Protein AF-A0A7W8MQ04-F1 (afdb_monomer_lite)

Organism: NCBI:txid3069691

Sequence (132 aa):
MIHGFVVMPDHFHLLITPQESLELAVQCIKGGFSFRAKKEFDWSGDVWVAGFSDHRIRDYEDFEVHQRYIAKNPVEARLAERAGDHAYCSANGQFELDAFPQGLKPPLAVMADGAAKAAPFQDKSGDQGNET

Foldseek 3Di:
DWAWKADDPQGIDTDDDDPDDPVVVVCCVLVVVVVCCCVPVVDDDRNDDPDDDDDDQQDDVSVVVVRVVRLCVCCVVVVDVGSLVRPRTVNVVPDDHDDDDPDSPDPPPPPPDDDDDDDDDDDDDDDDDDDD

Radius of gyration: 23.34 Å; chains: 1; bounding box: 78×48×41 Å

Structure (mmCIF, N/CA/C/O backbone):
data_AF-A0A7W8MQ04-F1
#
_entry.id   AF-A0A7W8MQ04-F1
#
loop_
_atom_site.group_PDB
_atom_site.id
_atom_site.type_symbol
_atom_site.label_atom_id
_atom_site.label_alt_id
_atom_site.label_comp_id
_atom_site.label_asym_id
_atom_site.label_entity_id
_atom_site.label_seq_id
_atom_site.pdbx_PDB_ins_code
_atom_site.Cartn_x
_atom_site.Cartn_y
_atom_site.Cartn_z
_atom_site.occupancy
_atom_site.B_iso_or_equiv
_atom_site.auth_seq_id
_atom_site.auth_comp_id
_atom_site.auth_asym_id
_atom_site.auth_atom_id
_atom_site.pdbx_PDB_model_num
ATOM 1 N N . MET A 1 1 ? -1.978 10.722 -5.105 1.00 93.50 1 MET A N 1
ATOM 2 C CA . MET A 1 1 ? -1.974 9.904 -6.334 1.00 93.50 1 MET A CA 1
ATOM 3 C C . MET A 1 1 ? -1.537 8.490 -5.978 1.00 93.50 1 MET A C 1
ATOM 5 O O . MET A 1 1 ? -0.662 8.353 -5.125 1.00 93.50 1 MET A O 1
ATOM 9 N N . ILE A 1 2 ? -2.158 7.465 -6.565 1.00 96.19 2 ILE A N 1
ATOM 10 C CA . ILE A 1 2 ? -1.879 6.039 -6.339 1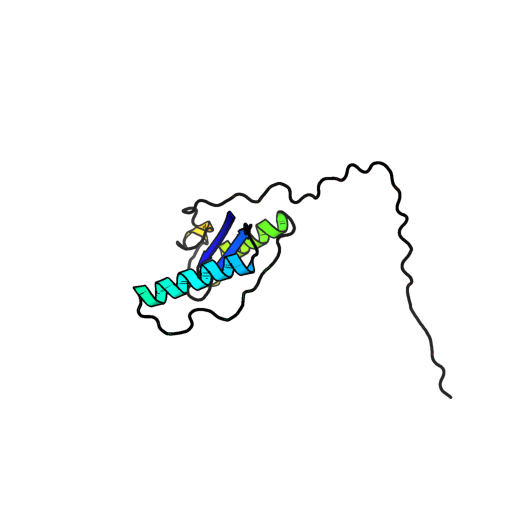.00 96.19 2 ILE A CA 1
ATOM 11 C C . ILE A 1 2 ? -1.381 5.415 -7.641 1.00 96.19 2 ILE A C 1
ATOM 13 O O . ILE A 1 2 ? -2.097 5.392 -8.631 1.00 96.19 2 ILE A O 1
ATOM 17 N N . HIS A 1 3 ? -0.172 4.865 -7.618 1.00 96.94 3 HIS A N 1
ATOM 18 C CA . HIS A 1 3 ? 0.515 4.321 -8.793 1.00 96.94 3 HIS A CA 1
ATOM 19 C C . HIS A 1 3 ? 0.557 2.787 -8.823 1.00 96.94 3 HIS A C 1
ATOM 21 O O . HIS A 1 3 ? 0.859 2.181 -9.850 1.00 96.94 3 HIS A O 1
ATOM 27 N N . GLY A 1 4 ? 0.297 2.146 -7.686 1.00 97.81 4 GLY A N 1
ATOM 28 C CA . GLY A 1 4 ? 0.277 0.696 -7.546 1.00 97.81 4 GLY A CA 1
ATOM 29 C C . GLY A 1 4 ? 0.041 0.289 -6.100 1.00 97.81 4 GLY A C 1
ATOM 30 O O . GLY A 1 4 ? 0.340 1.048 -5.176 1.00 97.81 4 GLY A O 1
ATOM 31 N N . PHE A 1 5 ? -0.521 -0.897 -5.898 1.00 98.62 5 PHE A N 1
ATOM 32 C CA . PHE A 1 5 ? -0.776 -1.421 -4.564 1.00 98.62 5 PHE A CA 1
ATOM 33 C C . PHE A 1 5 ? -0.999 -2.931 -4.563 1.00 98.62 5 PHE A C 1
ATOM 35 O O . PHE A 1 5 ? -1.326 -3.545 -5.581 1.00 98.62 5 PHE A O 1
ATOM 42 N N . VAL A 1 6 ? -0.888 -3.513 -3.377 1.00 98.81 6 VAL A N 1
ATOM 43 C CA . VAL A 1 6 ? -1.395 -4.848 -3.077 1.00 98.81 6 VAL A CA 1
ATOM 44 C C . VAL A 1 6 ? -1.888 -4.881 -1.638 1.00 98.81 6 VAL A C 1
ATOM 46 O O . VAL A 1 6 ? -1.204 -4.393 -0.739 1.00 98.81 6 VAL A O 1
ATOM 49 N N . VAL A 1 7 ? -3.074 -5.447 -1.426 1.00 98.38 7 VAL A N 1
ATOM 50 C CA . VAL A 1 7 ? -3.580 -5.778 -0.092 1.00 98.38 7 VAL A CA 1
ATOM 51 C C . VAL A 1 7 ? -3.402 -7.276 0.127 1.00 98.38 7 VAL A C 1
ATOM 53 O O . VAL A 1 7 ? -3.928 -8.103 -0.625 1.00 98.38 7 VAL A O 1
ATOM 56 N N . MET A 1 8 ? -2.627 -7.604 1.151 1.00 98.19 8 MET A N 1
ATOM 57 C CA . MET A 1 8 ? -2.368 -8.955 1.632 1.00 98.19 8 MET A CA 1
ATOM 58 C C . MET A 1 8 ? -3.262 -9.226 2.857 1.00 98.19 8 MET A C 1
ATOM 60 O O . MET A 1 8 ? -3.831 -8.288 3.419 1.00 98.19 8 MET A O 1
ATOM 64 N N . PRO A 1 9 ? -3.422 -10.487 3.292 1.00 96.88 9 PRO A N 1
ATOM 65 C CA . PRO A 1 9 ? -4.259 -10.810 4.449 1.00 96.88 9 PRO A CA 1
ATOM 66 C C . PRO A 1 9 ? -3.847 -10.118 5.760 1.00 96.88 9 PRO A C 1
ATOM 68 O O . PRO A 1 9 ? -4.695 -9.889 6.617 1.00 96.88 9 PRO A O 1
ATOM 71 N N . ASP A 1 10 ? -2.565 -9.794 5.921 1.00 95.69 10 ASP A N 1
ATOM 72 C CA . ASP A 1 10 ? -1.960 -9.271 7.153 1.00 95.69 10 ASP A CA 1
ATOM 73 C C . ASP A 1 10 ? -1.268 -7.902 6.986 1.00 95.69 10 ASP A C 1
ATOM 75 O O . ASP A 1 10 ? -0.948 -7.249 7.980 1.00 95.69 10 ASP A O 1
ATOM 79 N N . HIS A 1 11 ? -1.045 -7.434 5.754 1.00 97.25 11 HIS A N 1
ATOM 80 C CA . HIS A 1 11 ? -0.415 -6.140 5.466 1.00 97.25 11 HIS A CA 1
ATOM 81 C C . HIS A 1 11 ? -0.801 -5.606 4.079 1.00 97.25 11 HIS A C 1
ATOM 83 O O . HIS A 1 11 ? -1.571 -6.211 3.339 1.00 97.25 11 HIS A O 1
ATOM 89 N N . PHE A 1 12 ? -0.264 -4.449 3.697 1.00 98.00 12 PHE A N 1
ATOM 90 C CA . PHE A 1 12 ? -0.398 -3.921 2.343 1.00 98.00 12 PHE A CA 1
ATOM 91 C C . PHE A 1 12 ? 0.895 -3.230 1.904 1.00 98.00 12 PHE A C 1
ATOM 93 O O . PHE A 1 12 ? 1.648 -2.726 2.737 1.00 98.00 12 PHE A O 1
ATOM 100 N N . HIS A 1 13 ? 1.112 -3.141 0.591 1.00 98.38 13 HIS A N 1
ATOM 101 C CA . HIS A 1 13 ? 2.116 -2.253 0.003 1.00 98.38 13 HIS A CA 1
ATOM 102 C C . HIS A 1 13 ? 1.436 -1.206 -0.875 1.00 98.38 13 HIS A C 1
ATOM 104 O O . HIS A 1 13 ? 0.494 -1.512 -1.608 1.00 98.38 13 HIS A O 1
ATOM 110 N N . LEU A 1 14 ? 1.935 0.027 -0.811 1.00 97.94 14 LEU A N 1
ATOM 111 C CA . LEU A 1 14 ? 1.436 1.170 -1.569 1.00 97.94 14 LEU A CA 1
ATOM 112 C C . LEU A 1 14 ? 2.590 1.857 -2.293 1.00 97.94 14 LEU A C 1
ATOM 114 O O . LEU A 1 14 ? 3.628 2.131 -1.698 1.00 97.94 14 LEU A O 1
ATOM 118 N N . LEU A 1 15 ? 2.364 2.193 -3.558 1.00 97.75 15 LEU A N 1
ATOM 119 C CA . LEU A 1 15 ? 3.208 3.077 -4.348 1.00 97.75 15 LEU A CA 1
ATOM 120 C C . LEU A 1 15 ? 2.405 4.342 -4.634 1.00 97.75 15 LEU A C 1
ATOM 122 O O . LEU A 1 15 ? 1.468 4.323 -5.432 1.00 97.75 15 LEU A O 1
ATOM 126 N N . ILE A 1 16 ? 2.721 5.428 -3.932 1.00 96.69 16 ILE A N 1
ATOM 127 C CA . ILE A 1 16 ? 1.902 6.645 -3.908 1.00 96.69 16 ILE A CA 1
ATOM 128 C C . ILE A 1 16 ? 2.762 7.900 -4.017 1.00 96.69 16 ILE A C 1
ATOM 130 O O . ILE A 1 16 ? 3.904 7.928 -3.567 1.00 96.69 16 ILE A O 1
ATOM 134 N N . THR A 1 17 ? 2.160 8.961 -4.547 1.00 95.81 17 THR A N 1
ATOM 135 C CA . THR A 1 17 ? 2.621 10.337 -4.339 1.00 95.81 17 THR A CA 1
ATOM 136 C C . THR A 1 17 ? 1.637 11.001 -3.372 1.00 95.81 17 THR A C 1
ATOM 138 O O . THR A 1 17 ? 0.494 11.277 -3.777 1.00 95.81 17 THR A O 1
ATOM 141 N N . PRO A 1 18 ? 2.005 11.194 -2.090 1.00 94.69 18 PRO A N 1
ATOM 142 C CA . PRO A 1 18 ? 1.139 11.869 -1.130 1.00 94.69 18 PRO A CA 1
ATOM 143 C C . PRO A 1 18 ? 1.011 13.357 -1.494 1.00 94.69 18 PRO A C 1
ATOM 145 O O . PRO A 1 18 ? 1.949 13.959 -2.010 1.00 94.69 18 PRO A O 1
ATOM 148 N N . GLN A 1 19 ? -0.176 13.934 -1.280 1.00 92.19 19 GLN A N 1
ATOM 149 C CA . GLN A 1 19 ? -0.404 15.378 -1.471 1.00 92.19 19 GLN A CA 1
ATOM 150 C C . GLN A 1 19 ? 0.145 16.195 -0.296 1.00 92.19 19 GLN A C 1
ATOM 152 O O . GLN A 1 19 ? 0.628 17.304 -0.488 1.00 92.19 19 GLN A O 1
ATOM 157 N N . GLU A 1 20 ? 0.084 15.610 0.898 1.00 94.25 20 GLU A N 1
ATOM 158 C CA . GLU A 1 20 ? 0.639 16.141 2.140 1.00 94.25 20 GLU A CA 1
ATOM 159 C C . GLU A 1 20 ? 1.858 15.293 2.548 1.00 94.25 20 GLU A C 1
ATOM 161 O O . GLU A 1 20 ? 2.511 14.671 1.705 1.00 94.25 20 GLU A O 1
ATOM 166 N N . SER A 1 21 ? 2.163 15.211 3.844 1.00 96.88 21 SER A N 1
ATOM 167 C CA . SER A 1 21 ? 3.196 14.303 4.341 1.00 96.88 21 SER A CA 1
ATOM 168 C C . SER A 1 21 ? 2.790 12.827 4.198 1.00 96.88 21 SER A C 1
ATOM 170 O O . SER A 1 21 ? 1.605 12.467 4.214 1.00 96.88 21 SER A O 1
ATOM 172 N N . LEU A 1 22 ? 3.792 11.951 4.077 1.00 96.88 22 LEU A N 1
ATOM 173 C CA . LEU A 1 22 ? 3.585 10.504 4.008 1.00 96.88 22 LEU A CA 1
ATOM 174 C C . LEU A 1 22 ? 2.928 9.975 5.291 1.00 96.88 22 LEU A C 1
ATOM 176 O O . LEU A 1 22 ? 2.018 9.151 5.232 1.00 96.88 22 LEU A O 1
ATOM 180 N N . GLU A 1 23 ? 3.341 10.496 6.444 1.00 97.50 23 GLU A N 1
ATOM 181 C CA . GLU A 1 23 ? 2.817 10.134 7.759 1.00 97.50 23 GLU A CA 1
ATOM 182 C C . GLU A 1 23 ? 1.324 10.439 7.861 1.00 97.50 23 GLU A C 1
ATOM 184 O O . GLU A 1 23 ? 0.559 9.588 8.314 1.00 97.50 23 GLU A O 1
ATOM 189 N N . LEU A 1 24 ? 0.893 11.618 7.394 1.00 97.50 24 LEU A N 1
ATOM 190 C CA . LEU A 1 24 ? -0.519 11.990 7.405 1.00 97.50 24 LEU A CA 1
ATOM 191 C C . LEU A 1 24 ? -1.340 11.084 6.479 1.00 97.50 24 LEU A C 1
ATOM 193 O O . LEU A 1 24 ? -2.410 10.616 6.868 1.00 97.50 24 LEU A O 1
ATOM 197 N N . ALA A 1 25 ? -0.831 10.782 5.281 1.00 97.25 25 ALA A N 1
ATOM 198 C CA . ALA A 1 25 ? -1.495 9.864 4.358 1.00 97.25 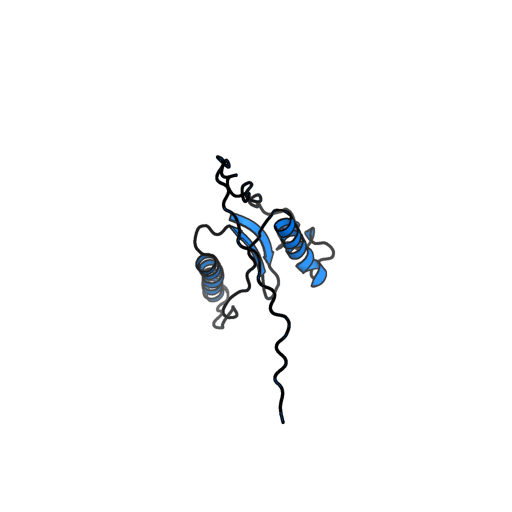25 ALA A CA 1
ATOM 199 C C . ALA A 1 25 ? -1.684 8.469 4.985 1.00 97.25 25 ALA A C 1
ATOM 201 O O . ALA A 1 25 ? -2.793 7.927 4.982 1.00 97.25 25 ALA A O 1
ATOM 202 N N . VAL A 1 26 ? -0.629 7.911 5.588 1.00 97.31 26 VAL A N 1
ATOM 203 C CA . VAL A 1 26 ? -0.679 6.602 6.256 1.00 97.31 26 VAL A CA 1
ATOM 204 C C . VAL A 1 26 ? -1.589 6.635 7.487 1.00 97.31 26 VAL A C 1
ATOM 206 O O . VAL A 1 26 ? -2.360 5.696 7.700 1.00 97.31 26 VAL A O 1
ATOM 209 N N . GLN A 1 27 ? -1.564 7.713 8.275 1.00 97.12 27 GLN A N 1
ATOM 210 C CA . GLN A 1 27 ? -2.454 7.894 9.423 1.00 97.12 27 GLN A CA 1
ATOM 211 C C . GLN A 1 27 ? -3.924 7.886 8.995 1.00 97.12 27 GLN A C 1
ATOM 213 O O . GLN A 1 27 ? -4.734 7.204 9.624 1.00 97.12 27 GLN A O 1
ATOM 218 N N . CYS A 1 28 ? -4.271 8.595 7.920 1.00 97.00 28 CYS A N 1
ATOM 219 C CA . CYS A 1 28 ? -5.629 8.615 7.382 1.00 97.00 28 CYS A CA 1
ATOM 220 C C . CYS A 1 28 ? -6.080 7.223 6.918 1.00 97.00 28 CYS A C 1
ATOM 222 O O . CYS A 1 28 ? -7.191 6.805 7.243 1.00 97.00 28 CYS A O 1
ATOM 224 N N . ILE A 1 29 ? -5.218 6.478 6.218 1.00 96.94 29 ILE A N 1
ATOM 225 C CA . ILE A 1 29 ? -5.524 5.116 5.751 1.00 96.94 29 ILE A CA 1
ATOM 226 C C . ILE A 1 29 ? -5.756 4.174 6.940 1.00 96.94 29 ILE A C 1
ATOM 228 O O . ILE A 1 29 ? -6.819 3.558 7.053 1.00 96.94 29 ILE A O 1
ATOM 232 N N . LYS A 1 30 ? -4.786 4.094 7.859 1.00 97.38 30 LYS A N 1
ATOM 233 C CA . LYS A 1 30 ? -4.841 3.195 9.019 1.00 97.38 30 LYS A CA 1
ATOM 234 C C . LYS A 1 30 ? -6.000 3.560 9.947 1.00 97.38 30 LYS A C 1
ATOM 236 O O . LYS A 1 30 ? -6.769 2.687 10.345 1.00 97.38 30 LYS A O 1
ATOM 241 N N . GLY A 1 31 ? -6.160 4.848 10.250 1.00 96.94 31 GLY A N 1
ATOM 242 C CA . GLY A 1 31 ? -7.218 5.358 11.120 1.00 96.94 31 GLY A CA 1
ATOM 243 C C . GLY A 1 31 ? -8.614 5.174 10.527 1.00 96.94 31 GLY A C 1
ATOM 244 O O . GLY A 1 31 ? -9.520 4.723 11.228 1.00 96.94 31 GLY A O 1
ATOM 245 N N . GLY A 1 32 ? -8.780 5.448 9.229 1.00 97.12 32 GLY A N 1
ATOM 246 C CA . GLY A 1 32 ? -10.040 5.238 8.519 1.00 97.12 32 GLY A CA 1
ATOM 247 C C . GLY A 1 32 ? -10.463 3.770 8.509 1.00 97.12 32 GLY A C 1
ATOM 248 O O . GLY A 1 32 ? -11.622 3.462 8.796 1.00 97.12 32 GLY A O 1
ATOM 249 N N . PHE A 1 33 ? -9.522 2.853 8.260 1.00 96.69 33 PHE A N 1
ATOM 250 C CA . PHE A 1 33 ? -9.794 1.421 8.356 1.00 96.69 33 PHE A CA 1
ATOM 251 C C . PHE A 1 33 ? -10.160 1.004 9.784 1.00 96.69 33 PHE A C 1
ATOM 253 O O . PHE A 1 33 ? -11.189 0.363 9.967 1.00 96.69 33 PHE A O 1
ATOM 260 N N . SER A 1 34 ? -9.386 1.398 10.803 1.00 96.62 34 SER A N 1
ATOM 261 C CA . SER A 1 34 ? -9.675 1.034 12.199 1.00 96.62 34 SER A CA 1
ATOM 262 C C . SER A 1 34 ? -11.047 1.529 12.657 1.00 96.62 34 SER A C 1
ATOM 264 O O . SER A 1 34 ? -11.775 0.802 13.333 1.00 96.62 34 SER A O 1
ATOM 266 N N . PHE A 1 35 ? -11.433 2.745 12.257 1.00 96.00 35 PHE A N 1
ATOM 267 C CA . PHE A 1 35 ? -12.759 3.289 12.542 1.00 96.00 35 PHE A CA 1
ATOM 268 C C . PHE A 1 35 ? -13.870 2.423 11.937 1.00 96.00 35 PHE A C 1
ATOM 270 O O . PHE A 1 35 ? -14.826 2.066 12.628 1.00 96.00 35 PHE A O 1
ATOM 277 N N . ARG A 1 36 ? -13.733 2.053 10.657 1.00 96.88 36 ARG A N 1
ATOM 278 C CA . ARG A 1 36 ? -14.699 1.184 9.976 1.00 96.88 36 ARG A CA 1
ATOM 279 C C . ARG A 1 36 ? -14.713 -0.221 10.559 1.00 96.88 36 ARG A C 1
ATOM 281 O O . ARG A 1 36 ? -15.792 -0.735 10.809 1.00 96.88 36 ARG A O 1
ATOM 288 N N . ALA A 1 37 ? -13.556 -0.805 10.854 1.00 96.25 37 ALA A N 1
ATOM 289 C CA . ALA A 1 37 ? -13.462 -2.143 11.423 1.00 96.25 37 ALA A CA 1
ATOM 290 C C . ALA A 1 37 ? -14.169 -2.237 12.781 1.00 96.25 37 ALA A C 1
ATOM 292 O O . ALA A 1 37 ? -14.941 -3.163 13.019 1.00 96.25 37 ALA A O 1
ATOM 293 N N . LYS A 1 38 ? -13.988 -1.226 13.639 1.00 95.88 38 LYS A N 1
ATOM 294 C CA . LYS A 1 38 ? -14.688 -1.136 14.924 1.00 95.88 38 LYS A CA 1
ATOM 295 C C . LYS A 1 38 ? -16.203 -1.015 14.757 1.00 95.88 38 LYS A C 1
ATOM 297 O O . LYS A 1 38 ? -16.954 -1.589 15.534 1.00 95.88 38 LYS A O 1
ATOM 302 N N . LYS A 1 39 ? -16.656 -0.271 13.744 1.00 96.12 39 LYS A N 1
ATOM 303 C CA . LYS A 1 39 ? -18.083 -0.035 13.485 1.00 96.12 39 LYS A CA 1
ATOM 304 C C . LYS A 1 39 ? -18.778 -1.212 12.790 1.00 96.12 39 LYS A C 1
ATOM 306 O O . LYS A 1 39 ? -19.937 -1.481 13.082 1.00 96.12 39 LYS A O 1
ATOM 311 N N . GLU A 1 40 ? -18.108 -1.850 11.836 1.00 97.38 40 GLU A N 1
ATOM 312 C CA . GLU A 1 40 ? -18.688 -2.851 10.928 1.00 97.38 40 GLU A CA 1
ATOM 313 C C . GLU A 1 40 ? -18.483 -4.288 11.425 1.00 97.38 40 GLU A C 1
ATOM 315 O O . GLU A 1 40 ? -19.311 -5.146 11.132 1.00 97.38 40 GLU A O 1
ATOM 320 N N . PHE A 1 41 ? -17.424 -4.549 12.200 1.00 95.94 41 PHE A N 1
ATOM 321 C CA . PHE A 1 41 ? -17.061 -5.896 12.664 1.00 95.94 41 PHE A CA 1
ATOM 322 C C . PHE A 1 41 ? -17.001 -6.031 14.193 1.00 95.94 41 PHE A C 1
ATOM 324 O O . PHE A 1 41 ? -16.530 -7.053 14.680 1.00 95.94 41 PHE A O 1
ATOM 331 N N . ASP A 1 42 ? -17.433 -5.009 14.945 1.00 94.38 42 ASP A N 1
ATOM 332 C CA . ASP A 1 42 ? -17.331 -4.941 16.418 1.00 94.38 42 ASP A CA 1
ATOM 333 C C . ASP A 1 42 ? -15.903 -5.208 16.940 1.00 94.38 42 ASP A C 1
ATOM 335 O O . ASP A 1 42 ? -15.672 -5.770 18.010 1.00 94.38 42 ASP A O 1
ATOM 339 N N . TRP A 1 43 ? -14.899 -4.826 16.145 1.00 95.12 43 TRP A N 1
ATOM 340 C CA . TRP A 1 43 ? -13.502 -5.079 16.473 1.00 95.12 43 TRP A CA 1
ATOM 341 C C . TRP A 1 43 ? -12.988 -4.094 17.529 1.00 95.12 43 TRP A C 1
ATOM 343 O O . TRP A 1 43 ? -12.970 -2.880 17.310 1.00 95.12 43 TRP A O 1
ATOM 353 N N . SER A 1 44 ? -12.511 -4.606 18.665 1.00 91.00 44 SER A N 1
ATOM 354 C CA . SER A 1 44 ? -12.015 -3.789 19.784 1.00 91.00 44 SER A CA 1
ATOM 355 C C . SER A 1 44 ? -10.495 -3.817 19.978 1.00 91.00 44 SER A C 1
ATOM 357 O O . SER A 1 44 ? -9.998 -3.122 20.863 1.00 91.00 44 SER A O 1
ATOM 359 N N . GLY A 1 45 ? -9.768 -4.628 19.206 1.00 92.62 45 GLY A N 1
ATOM 360 C CA . GLY A 1 45 ? -8.314 -4.773 19.313 1.00 92.62 45 GLY A CA 1
ATOM 361 C C . GLY A 1 45 ? -7.529 -3.797 18.435 1.00 92.62 45 GLY A C 1
ATOM 362 O O . GLY A 1 45 ? -8.084 -3.112 17.572 1.00 92.62 45 GLY A O 1
ATOM 363 N N . ASP A 1 46 ? -6.209 -3.793 18.605 1.00 92.75 46 ASP A N 1
ATOM 364 C CA . ASP A 1 46 ? -5.312 -3.099 17.685 1.00 92.75 46 ASP A CA 1
ATOM 365 C C . ASP A 1 46 ? -5.283 -3.826 16.339 1.00 92.75 46 ASP A C 1
ATOM 367 O O . ASP A 1 46 ? -5.062 -5.033 16.265 1.00 92.75 46 ASP A O 1
ATOM 371 N N . VAL A 1 47 ? -5.534 -3.084 15.263 1.00 95.00 47 VAL A N 1
ATOM 372 C CA . VAL A 1 47 ? -5.460 -3.611 13.891 1.00 95.00 47 VAL A CA 1
ATOM 373 C C . VAL A 1 47 ? -4.032 -3.532 13.356 1.00 95.00 47 VAL A C 1
ATOM 375 O O . VAL A 1 47 ? -3.586 -4.401 12.616 1.00 95.00 47 VAL A O 1
ATOM 378 N N . TRP A 1 48 ? -3.317 -2.462 13.703 1.00 96.75 48 TRP A N 1
ATOM 379 C CA . TRP A 1 48 ? -2.065 -2.105 13.056 1.00 96.75 48 TRP A CA 1
ATOM 380 C C . TRP A 1 48 ? -0.894 -2.121 14.022 1.00 96.75 48 TRP A C 1
ATOM 382 O O . TRP A 1 48 ? -0.977 -1.563 15.114 1.00 96.75 48 TRP A O 1
ATOM 392 N N . VAL A 1 49 ? 0.249 -2.614 13.548 1.00 95.25 49 VAL A N 1
ATOM 393 C CA . VAL A 1 49 ? 1.541 -2.357 14.193 1.00 95.25 49 VAL A CA 1
ATOM 394 C C . VAL A 1 49 ? 1.862 -0.857 14.121 1.00 95.25 49 VAL A C 1
ATOM 396 O O . VAL A 1 49 ? 1.486 -0.164 13.166 1.00 95.25 49 VAL A O 1
ATOM 399 N N . ALA A 1 50 ? 2.539 -0.333 15.145 1.00 94.88 50 ALA A N 1
ATOM 400 C CA . ALA A 1 50 ? 3.006 1.049 15.171 1.00 94.88 50 ALA A CA 1
ATOM 401 C C . ALA A 1 50 ? 4.015 1.324 14.037 1.00 94.88 50 ALA A C 1
ATOM 403 O O . ALA A 1 50 ? 4.891 0.508 13.763 1.00 94.88 50 ALA A O 1
ATOM 404 N N . GLY A 1 51 ? 3.901 2.491 13.395 1.00 95.31 51 GLY A N 1
ATOM 405 C CA . GLY A 1 51 ? 4.769 2.887 12.279 1.00 95.31 51 GLY A CA 1
ATOM 406 C C . GLY A 1 51 ? 4.402 2.266 10.925 1.00 95.31 51 GLY A C 1
ATOM 407 O O . GLY A 1 51 ? 3.288 1.765 10.727 1.00 95.31 51 GLY A O 1
ATOM 408 N N . PHE A 1 52 ? 5.332 2.392 9.980 1.00 97.44 52 PHE A N 1
ATOM 409 C CA . PHE A 1 52 ? 5.322 1.824 8.630 1.00 97.44 52 PHE A CA 1
ATOM 410 C C . PHE A 1 52 ? 6.757 1.844 8.073 1.00 97.44 52 PHE A C 1
ATOM 412 O O . PHE A 1 52 ? 7.606 2.566 8.592 1.00 97.44 52 PHE A O 1
ATOM 419 N N . SER A 1 53 ? 7.028 1.053 7.035 1.00 97.12 53 SER A N 1
ATOM 420 C CA . SER A 1 53 ? 8.283 1.122 6.277 1.00 97.12 53 SER A CA 1
ATOM 421 C C . SER A 1 53 ? 8.065 1.929 5.005 1.00 97.12 53 SER A C 1
ATOM 423 O O . SER A 1 53 ? 7.060 1.730 4.322 1.00 97.12 53 SER A O 1
ATOM 425 N N . ASP A 1 54 ? 9.006 2.807 4.674 1.00 97.00 54 ASP A N 1
ATOM 426 C CA . ASP A 1 54 ? 8.966 3.602 3.453 1.00 97.00 54 ASP A CA 1
ATOM 427 C C . ASP A 1 54 ? 10.269 3.514 2.655 1.00 97.00 54 ASP A C 1
ATOM 429 O O . ASP A 1 54 ? 11.346 3.232 3.181 1.00 97.00 54 ASP A O 1
ATOM 433 N N . HIS A 1 55 ? 10.140 3.749 1.352 1.00 97.25 55 HIS A N 1
ATOM 434 C CA . HIS A 1 55 ? 11.254 3.923 0.433 1.00 97.25 55 HIS A CA 1
ATOM 435 C C . HIS A 1 55 ? 10.910 5.039 -0.549 1.00 97.25 55 HIS A C 1
ATOM 437 O O . HIS A 1 55 ? 9.851 5.031 -1.182 1.00 97.25 55 HIS A O 1
ATOM 443 N N . ARG A 1 56 ? 11.816 6.009 -0.692 1.00 96.50 56 ARG A N 1
ATOM 444 C CA . ARG A 1 56 ? 11.645 7.122 -1.628 1.00 96.50 56 ARG A CA 1
ATOM 445 C C . ARG A 1 56 ? 12.137 6.728 -3.016 1.00 96.50 56 ARG A C 1
ATOM 447 O O . ARG A 1 56 ? 13.344 6.627 -3.227 1.00 96.50 56 ARG A O 1
ATOM 454 N N . ILE A 1 57 ? 11.199 6.634 -3.956 1.00 95.19 57 ILE A N 1
ATOM 455 C CA . ILE A 1 57 ? 11.476 6.399 -5.376 1.00 95.19 57 ILE A CA 1
ATOM 456 C C . ILE A 1 57 ? 12.328 7.529 -5.956 1.00 95.19 57 ILE A C 1
ATOM 458 O O . ILE A 1 57 ? 11.979 8.708 -5.835 1.00 95.19 57 ILE A O 1
ATOM 462 N N . ARG A 1 58 ? 13.458 7.169 -6.571 1.00 92.44 58 ARG A N 1
ATOM 463 C CA . ARG A 1 58 ? 14.458 8.138 -7.062 1.00 92.44 58 ARG A CA 1
ATOM 464 C C . ARG A 1 58 ? 14.350 8.424 -8.551 1.00 92.44 58 ARG A C 1
ATOM 466 O O . ARG A 1 58 ? 14.609 9.547 -8.978 1.00 92.44 58 ARG A O 1
ATOM 473 N N . ASP A 1 59 ? 13.959 7.424 -9.323 1.00 92.25 59 ASP A N 1
ATOM 474 C CA . ASP A 1 59 ? 13.852 7.485 -10.772 1.00 92.25 59 ASP A CA 1
ATOM 475 C C . ASP A 1 59 ? 12.855 6.435 -11.286 1.00 92.25 59 ASP A C 1
ATOM 477 O O . ASP A 1 59 ? 12.147 5.779 -10.519 1.00 92.25 59 ASP A O 1
ATOM 481 N N . TYR A 1 60 ? 12.753 6.333 -12.610 1.00 93.00 60 TYR A N 1
ATOM 482 C CA . TYR A 1 60 ? 11.827 5.418 -13.263 1.00 93.00 60 TYR A CA 1
ATOM 483 C C . TYR A 1 60 ? 12.228 3.945 -13.105 1.00 93.00 60 TYR A C 1
ATOM 485 O O . TYR A 1 60 ? 11.354 3.091 -13.003 1.00 93.00 60 TYR A O 1
ATOM 493 N N . GLU A 1 61 ? 13.524 3.635 -13.055 1.00 94.75 61 GLU A N 1
ATOM 494 C CA . GLU A 1 61 ? 13.977 2.252 -12.890 1.00 94.75 61 GLU A CA 1
ATOM 495 C C . GLU A 1 61 ? 13.618 1.744 -11.487 1.00 94.75 61 GLU A C 1
ATOM 497 O O . GLU A 1 61 ? 13.030 0.671 -11.341 1.00 94.75 61 GLU A O 1
ATOM 502 N N . ASP A 1 62 ? 13.864 2.563 -10.462 1.00 95.94 62 ASP A N 1
ATOM 503 C CA . ASP A 1 62 ? 13.468 2.294 -9.079 1.00 95.94 62 ASP A CA 1
ATOM 504 C C . ASP A 1 62 ? 11.941 2.140 -8.941 1.00 95.94 62 ASP A C 1
ATOM 506 O O . ASP A 1 62 ? 11.446 1.236 -8.258 1.00 95.94 62 ASP A O 1
ATOM 510 N N . PHE A 1 63 ? 11.176 2.972 -9.659 1.00 95.94 63 PHE A N 1
ATOM 511 C CA . PHE A 1 63 ? 9.721 2.851 -9.746 1.00 95.94 63 PHE A CA 1
ATOM 512 C C . PHE A 1 63 ? 9.287 1.498 -10.321 1.00 95.94 63 PHE A C 1
ATOM 514 O O . PHE A 1 63 ? 8.445 0.820 -9.730 1.00 95.94 63 PHE A O 1
ATOM 52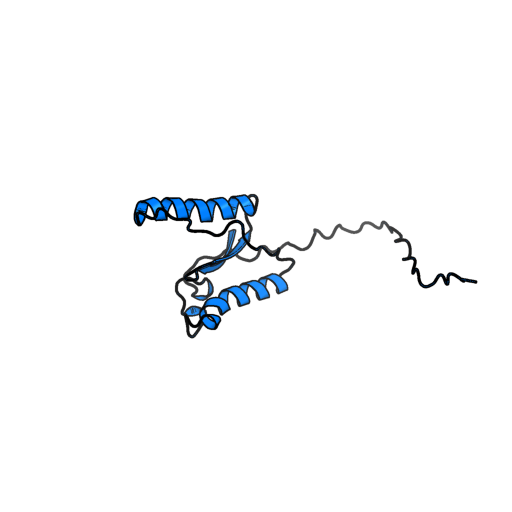1 N N . GLU A 1 64 ? 9.859 1.084 -11.453 1.00 96.00 64 GLU A N 1
ATOM 522 C CA . GLU A 1 64 ? 9.524 -0.194 -12.082 1.00 96.00 64 GLU A CA 1
ATOM 523 C C . GLU A 1 64 ? 9.873 -1.386 -11.187 1.00 96.00 64 GLU A C 1
ATOM 525 O O . GLU A 1 64 ? 9.100 -2.345 -11.107 1.00 96.00 64 GLU A O 1
ATOM 530 N N . VAL A 1 65 ? 11.012 -1.336 -10.490 1.00 97.75 65 VAL A N 1
ATOM 531 C CA . VAL A 1 65 ? 11.414 -2.376 -9.533 1.00 97.75 65 VAL A CA 1
ATOM 532 C C . VAL A 1 65 ? 10.365 -2.525 -8.432 1.00 97.75 65 VAL A C 1
ATOM 534 O O . VAL A 1 65 ? 9.892 -3.639 -8.189 1.00 97.75 65 VAL A O 1
ATOM 537 N N . HIS A 1 66 ? 9.939 -1.420 -7.817 1.00 98.12 66 HIS A N 1
ATOM 538 C CA . HIS A 1 66 ? 8.940 -1.444 -6.749 1.00 98.12 66 HIS A CA 1
ATOM 539 C C . HIS A 1 66 ? 7.548 -1.839 -7.251 1.00 98.12 66 HIS A C 1
ATOM 541 O O . HIS A 1 66 ? 6.853 -2.612 -6.592 1.00 98.12 66 HIS A O 1
ATOM 547 N N . GLN A 1 67 ? 7.148 -1.391 -8.443 1.00 97.50 67 GLN A N 1
ATOM 548 C CA . GLN A 1 67 ? 5.883 -1.803 -9.048 1.00 97.50 67 GLN A CA 1
ATOM 549 C C . GLN A 1 67 ? 5.855 -3.318 -9.315 1.00 97.50 67 GLN A C 1
ATOM 551 O O . GLN A 1 67 ? 4.867 -3.986 -8.999 1.00 97.50 67 GLN A O 1
ATOM 556 N N . ARG A 1 68 ? 6.952 -3.892 -9.832 1.00 98.00 68 ARG A N 1
ATOM 557 C CA . ARG A 1 68 ? 7.083 -5.346 -10.037 1.00 98.00 68 ARG A CA 1
ATOM 558 C C . ARG A 1 68 ? 7.112 -6.110 -8.718 1.00 98.00 68 ARG A C 1
ATOM 560 O O . ARG A 1 68 ? 6.510 -7.177 -8.645 1.00 98.00 68 ARG A O 1
ATOM 567 N N . TYR A 1 69 ? 7.787 -5.588 -7.695 1.00 98.31 69 TYR A N 1
ATOM 568 C CA . TYR A 1 69 ? 7.775 -6.174 -6.355 1.00 98.31 69 TYR A CA 1
ATOM 569 C C . TYR A 1 69 ? 6.341 -6.264 -5.816 1.00 98.31 69 TYR A C 1
ATOM 571 O O . TYR A 1 69 ? 5.876 -7.354 -5.491 1.00 98.31 69 TYR A O 1
ATOM 579 N N . ILE A 1 70 ? 5.594 -5.155 -5.829 1.00 98.44 70 ILE A N 1
ATOM 580 C CA . ILE A 1 70 ? 4.186 -5.112 -5.401 1.00 98.44 70 ILE A CA 1
ATOM 581 C C . ILE A 1 70 ? 3.346 -6.152 -6.154 1.00 98.44 70 ILE A C 1
ATOM 583 O O . ILE A 1 70 ? 2.612 -6.915 -5.530 1.00 98.44 70 ILE A O 1
ATOM 587 N N . ALA A 1 71 ? 3.495 -6.231 -7.479 1.00 98.31 71 ALA A N 1
ATOM 588 C CA . ALA A 1 71 ? 2.765 -7.191 -8.304 1.00 98.31 71 ALA A CA 1
ATOM 589 C C . ALA A 1 71 ? 3.101 -8.660 -7.980 1.00 98.31 71 ALA A C 1
ATOM 591 O O . ALA A 1 71 ? 2.241 -9.529 -8.098 1.00 98.31 71 ALA A O 1
ATOM 592 N N . LYS A 1 72 ? 4.343 -8.960 -7.581 1.00 98.44 72 LYS A N 1
ATOM 593 C CA . LYS A 1 72 ? 4.797 -10.330 -7.288 1.00 98.44 72 LYS A CA 1
ATOM 594 C C . LYS A 1 72 ? 4.385 -10.843 -5.911 1.00 98.44 72 LYS A C 1
ATOM 596 O O . LYS A 1 72 ? 4.259 -12.055 -5.757 1.00 98.44 72 LYS A O 1
ATOM 601 N N . ASN A 1 73 ? 4.136 -9.958 -4.946 1.00 98.44 73 ASN A N 1
ATOM 602 C CA . ASN A 1 73 ? 3.850 -10.336 -3.556 1.00 98.44 73 ASN A CA 1
ATOM 603 C C . ASN A 1 73 ? 2.748 -11.410 -3.403 1.00 98.44 73 ASN A C 1
ATOM 605 O O . ASN A 1 73 ? 2.988 -12.393 -2.701 1.00 98.44 73 ASN A O 1
ATOM 609 N N . PRO A 1 74 ? 1.583 -11.324 -4.082 1.00 98.56 74 PRO A N 1
ATOM 610 C CA . PRO A 1 74 ? 0.560 -12.369 -3.989 1.00 98.56 74 PRO A CA 1
ATOM 611 C C . PRO A 1 74 ? 1.041 -13.739 -4.470 1.00 98.56 74 PRO A C 1
ATOM 613 O O . PRO A 1 74 ? 0.661 -14.760 -3.902 1.00 98.56 74 PRO A O 1
ATOM 616 N N . VAL A 1 75 ? 1.887 -13.767 -5.503 1.00 98.38 75 VAL A N 1
ATOM 617 C CA . VAL A 1 75 ? 2.428 -15.006 -6.076 1.00 98.38 75 VAL A CA 1
ATOM 618 C C . VAL A 1 75 ? 3.463 -15.616 -5.138 1.00 98.38 75 VAL A C 1
ATOM 620 O O . VAL A 1 75 ? 3.411 -16.808 -4.842 1.00 98.38 75 VAL A O 1
ATOM 623 N N . GLU A 1 76 ? 4.372 -14.796 -4.612 1.00 98.25 76 GLU A N 1
ATOM 624 C CA . GLU A 1 76 ? 5.393 -15.232 -3.653 1.00 98.25 76 GLU A CA 1
ATOM 625 C C . GLU A 1 76 ? 4.761 -15.759 -2.354 1.00 98.25 76 GLU A C 1
ATOM 627 O O . GLU A 1 76 ? 5.220 -16.760 -1.800 1.00 98.25 76 GLU A O 1
ATOM 632 N N . ALA A 1 77 ? 3.639 -15.168 -1.931 1.00 98.06 77 ALA A N 1
ATOM 633 C CA . ALA A 1 77 ? 2.831 -15.627 -0.802 1.00 98.06 77 ALA A CA 1
ATOM 634 C C . ALA A 1 77 ? 1.880 -16.797 -1.131 1.00 98.06 77 ALA A C 1
ATOM 636 O O . ALA A 1 77 ? 1.152 -17.252 -0.250 1.00 98.06 77 ALA A O 1
ATOM 637 N N . ARG A 1 78 ? 1.874 -17.301 -2.376 1.00 98.19 78 ARG A N 1
ATOM 638 C CA . ARG A 1 78 ? 1.000 -18.394 -2.853 1.00 98.19 78 ARG A CA 1
ATOM 639 C C . ARG A 1 78 ? -0.503 -18.104 -2.731 1.00 98.19 78 ARG A C 1
ATOM 641 O O . ARG A 1 78 ? -1.303 -19.027 -2.603 1.00 98.19 78 ARG A O 1
ATOM 648 N N . LEU A 1 79 ? -0.888 -16.831 -2.783 1.00 98.00 79 LEU A N 1
ATOM 649 C CA . LEU A 1 79 ? -2.286 -16.392 -2.836 1.00 98.00 79 LEU A CA 1
ATOM 650 C C . LEU A 1 79 ? -2.851 -16.432 -4.263 1.00 98.00 79 LEU A C 1
ATOM 652 O O . LEU A 1 79 ? -4.065 -16.476 -4.439 1.00 98.00 79 LEU A O 1
ATOM 656 N N . ALA A 1 80 ? -1.978 -16.417 -5.272 1.00 98.06 80 ALA A N 1
ATOM 657 C CA . ALA A 1 80 ? -2.335 -16.438 -6.685 1.00 98.06 80 ALA A CA 1
ATOM 658 C C . ALA A 1 80 ? -1.255 -17.150 -7.519 1.00 98.06 80 ALA A C 1
ATOM 660 O O . ALA A 1 80 ? -0.075 -17.106 -7.171 1.00 98.06 80 ALA A O 1
ATOM 661 N N . GLU A 1 81 ? -1.637 -17.774 -8.638 1.00 98.00 81 GLU A N 1
ATOM 662 C CA . GLU A 1 81 ? -0.673 -18.350 -9.592 1.00 98.00 81 GLU A CA 1
ATOM 663 C C . GLU A 1 81 ? 0.029 -17.256 -10.407 1.00 98.00 81 GLU A C 1
ATOM 665 O O . GLU A 1 81 ? 1.223 -17.350 -10.701 1.00 98.00 81 GLU A O 1
ATOM 670 N N . ARG A 1 82 ? -0.701 -16.188 -10.752 1.00 97.69 82 ARG A N 1
ATOM 671 C CA . ARG A 1 82 ? -0.180 -15.015 -11.457 1.00 97.69 82 ARG A CA 1
ATOM 672 C C . ARG A 1 82 ? -0.564 -13.744 -10.711 1.00 97.69 82 ARG A C 1
ATOM 674 O O . ARG A 1 82 ? -1.622 -13.661 -10.101 1.00 97.69 82 ARG A O 1
ATOM 681 N N . ALA A 1 83 ? 0.263 -12.707 -10.840 1.00 95.06 83 ALA A N 1
ATOM 682 C CA . ALA A 1 83 ? 0.022 -11.397 -10.226 1.00 95.06 83 ALA A CA 1
ATOM 683 C C . ALA A 1 83 ? -1.375 -10.832 -10.543 1.00 95.06 83 ALA A C 1
ATOM 685 O O . ALA A 1 83 ? -2.032 -10.257 -9.680 1.00 95.06 83 ALA A O 1
ATOM 686 N N . GLY A 1 84 ? -1.829 -11.030 -11.785 1.00 96.75 84 GLY A N 1
ATOM 687 C CA . GLY A 1 84 ? -3.131 -10.566 -12.248 1.00 96.75 84 GLY A CA 1
ATOM 688 C C . GLY A 1 84 ? -4.325 -11.319 -11.659 1.00 96.75 84 GLY A C 1
ATOM 689 O O . GLY A 1 84 ? -5.433 -10.811 -11.741 1.00 96.75 84 GLY A O 1
ATOM 690 N N . ASP A 1 85 ? -4.133 -12.482 -11.034 1.00 98.12 85 ASP A N 1
ATOM 691 C CA . ASP A 1 85 ? -5.246 -13.284 -10.511 1.00 98.12 85 ASP A CA 1
AT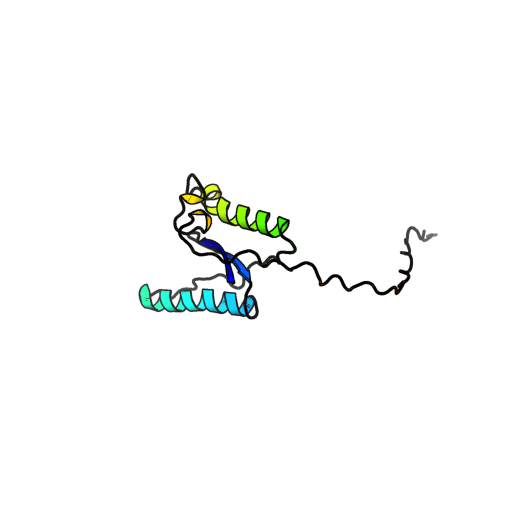OM 692 C C . ASP A 1 85 ? -5.659 -12.842 -9.094 1.00 98.12 85 ASP A C 1
ATOM 694 O O . ASP A 1 85 ? -6.756 -13.157 -8.635 1.00 98.12 85 ASP A O 1
ATOM 698 N N . HIS A 1 86 ? -4.814 -12.069 -8.397 1.00 98.25 86 HIS A N 1
ATOM 699 C CA . HIS A 1 86 ? -5.148 -11.529 -7.077 1.00 98.25 86 HIS A CA 1
ATOM 700 C C . HIS A 1 86 ? -6.014 -10.276 -7.208 1.00 98.25 86 HIS A C 1
ATOM 702 O O . HIS A 1 86 ? -5.519 -9.205 -7.561 1.00 98.25 86 HIS A O 1
ATOM 708 N N . ALA A 1 87 ? -7.299 -10.391 -6.870 1.00 97.88 87 ALA A N 1
ATOM 709 C CA . ALA A 1 87 ? -8.280 -9.311 -7.026 1.00 97.88 87 ALA A CA 1
ATOM 710 C C . ALA A 1 87 ? -7.924 -8.022 -6.261 1.00 97.88 87 ALA A C 1
ATOM 712 O O . ALA A 1 87 ? -8.347 -6.937 -6.645 1.00 97.88 87 ALA A O 1
ATOM 713 N N . TYR A 1 88 ? -7.126 -8.120 -5.193 1.00 98.00 88 TYR A N 1
ATOM 714 C CA . TYR A 1 88 ? -6.709 -6.975 -4.376 1.00 98.00 88 TYR A CA 1
ATOM 715 C C . TYR A 1 88 ? -5.294 -6.479 -4.710 1.00 98.00 88 TYR A C 1
ATOM 717 O O . TYR A 1 88 ? -4.621 -5.882 -3.867 1.00 98.00 88 TYR A O 1
ATOM 725 N N . CYS A 1 89 ? -4.823 -6.742 -5.930 1.00 98.44 89 CYS A N 1
ATOM 726 C CA . CYS A 1 89 ? -3.570 -6.224 -6.468 1.00 98.44 89 CYS A CA 1
ATOM 727 C C . CYS A 1 89 ? -3.834 -5.323 -7.673 1.00 98.44 89 CYS A C 1
ATOM 729 O O . CYS A 1 89 ? -4.613 -5.663 -8.562 1.00 98.44 89 CYS A O 1
ATOM 731 N N . SER A 1 90 ? -3.097 -4.218 -7.773 1.00 97.88 90 SER A N 1
ATOM 732 C CA . SER A 1 90 ? -3.165 -3.326 -8.930 1.00 97.88 90 SER A CA 1
ATOM 733 C C . SER A 1 90 ? -2.771 -4.012 -10.249 1.00 97.88 90 SER A C 1
ATOM 735 O O . SER A 1 90 ? -3.213 -3.593 -11.314 1.00 97.88 90 SER A O 1
ATOM 737 N N . ALA A 1 91 ? -1.992 -5.100 -10.194 1.00 97.31 91 ALA A N 1
ATOM 738 C CA . ALA A 1 91 ? -1.617 -5.904 -11.361 1.00 97.31 91 ALA A CA 1
ATOM 739 C C . ALA A 1 91 ? -2.791 -6.668 -12.004 1.00 97.31 91 ALA A C 1
ATOM 741 O O . ALA A 1 91 ? -2.661 -7.131 -13.136 1.00 97.31 91 ALA A O 1
ATOM 742 N N . ASN A 1 92 ? -3.929 -6.788 -11.313 1.00 96.88 92 ASN A N 1
ATOM 743 C CA . ASN A 1 92 ? -5.154 -7.373 -11.862 1.00 96.88 92 ASN A CA 1
ATOM 744 C C . ASN A 1 92 ? -5.758 -6.514 -12.994 1.00 96.88 92 ASN A C 1
ATOM 746 O O . ASN A 1 92 ? -6.446 -7.034 -13.867 1.00 96.88 92 ASN A O 1
ATOM 750 N N . GLY A 1 93 ? -5.453 -5.210 -13.032 1.00 95.56 93 GLY A N 1
ATOM 751 C CA . GLY A 1 93 ? -5.887 -4.307 -14.105 1.00 95.56 93 GLY A CA 1
ATOM 752 C C . GLY A 1 93 ? -7.313 -3.766 -13.955 1.00 95.56 93 GLY A C 1
ATOM 753 O O . GLY A 1 93 ? -7.776 -3.032 -14.820 1.00 95.56 93 GLY A O 1
ATOM 754 N N . GLN A 1 94 ? -8.001 -4.085 -12.855 1.00 96.69 94 GLN A N 1
ATOM 755 C CA . GLN A 1 94 ? -9.348 -3.585 -12.541 1.00 96.69 94 GLN A CA 1
ATOM 756 C C . GLN A 1 94 ? -9.376 -2.187 -11.903 1.00 96.69 94 GLN A C 1
ATOM 758 O O . GLN A 1 94 ? -10.455 -1.641 -11.678 1.00 96.69 94 GLN A O 1
ATOM 763 N N . PHE A 1 95 ? -8.216 -1.611 -11.592 1.00 96.44 95 PHE A N 1
ATOM 764 C CA . PHE A 1 95 ? -8.108 -0.344 -10.873 1.00 96.44 95 PHE A CA 1
ATOM 765 C C . PHE A 1 95 ? -7.573 0.756 -11.783 1.00 96.44 95 PHE A C 1
ATOM 767 O O . PHE A 1 95 ? -6.605 0.549 -12.514 1.00 96.4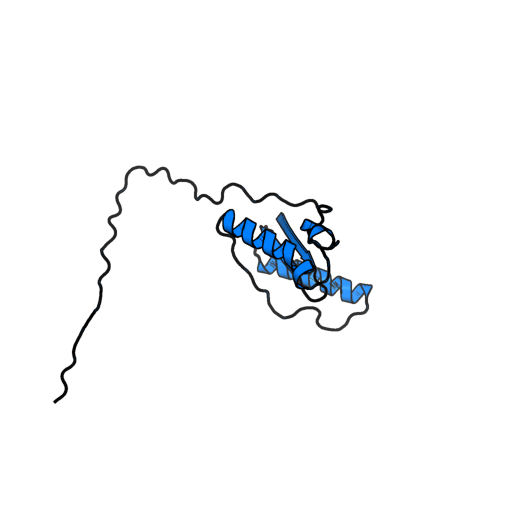4 95 PHE A O 1
ATOM 774 N N . GLU A 1 96 ? -8.168 1.942 -11.692 1.00 96.25 96 GLU A N 1
ATOM 775 C CA . GLU A 1 96 ? -7.589 3.152 -12.267 1.00 96.25 96 GLU A CA 1
ATOM 776 C C . GLU A 1 96 ? -6.397 3.590 -11.408 1.00 96.25 96 GLU A C 1
ATOM 778 O O . GLU A 1 96 ? -6.517 3.747 -10.191 1.00 96.25 96 GLU A O 1
ATOM 783 N N . LEU A 1 97 ? -5.235 3.747 -12.041 1.00 95.94 97 LEU A N 1
ATOM 784 C CA . LEU A 1 97 ? -3.987 4.127 -11.385 1.00 95.94 97 LEU A CA 1
ATOM 785 C C . LEU A 1 97 ? -3.440 5.402 -12.015 1.00 95.94 97 LEU A C 1
ATOM 787 O O . LEU A 1 97 ? -3.509 5.603 -13.229 1.00 95.94 97 LEU A O 1
ATOM 791 N N . ASP A 1 98 ? -2.824 6.228 -11.185 1.00 95.25 98 ASP A N 1
ATOM 792 C CA . ASP A 1 98 ? -2.087 7.395 -11.624 1.00 95.25 98 ASP A CA 1
ATOM 793 C C . ASP A 1 98 ? -0.766 6.975 -12.279 1.00 95.25 98 ASP A C 1
ATOM 795 O O . ASP A 1 98 ? 0.003 6.178 -11.732 1.00 95.25 98 ASP A O 1
ATOM 799 N N . ALA A 1 99 ? -0.446 7.572 -13.426 1.00 89.81 99 ALA A N 1
ATOM 800 C CA . ALA A 1 99 ? 0.848 7.372 -14.068 1.00 89.81 99 ALA A CA 1
ATOM 801 C C . ALA A 1 99 ? 2.003 7.862 -13.176 1.00 89.81 99 ALA A C 1
ATOM 803 O O . ALA A 1 99 ? 1.834 8.754 -12.338 1.00 89.81 99 ALA A O 1
ATOM 804 N N . PHE A 1 100 ? 3.199 7.305 -13.384 1.00 85.12 100 PHE A N 1
ATOM 805 C CA . PHE A 1 100 ? 4.411 7.834 -12.764 1.00 85.12 100 PHE A CA 1
ATOM 806 C C . PHE A 1 100 ? 4.594 9.308 -13.166 1.00 85.12 100 PHE A C 1
ATOM 808 O O . PHE A 1 100 ? 4.561 9.605 -14.367 1.00 85.12 100 PHE A O 1
ATOM 815 N N . PRO A 1 101 ? 4.784 10.238 -12.211 1.00 76.62 101 PRO A N 1
ATOM 816 C CA . PRO A 1 101 ? 4.954 11.646 -12.535 1.00 76.62 101 PRO A CA 1
ATOM 817 C C . PRO A 1 101 ? 6.218 11.840 -13.384 1.00 76.62 101 PRO A C 1
ATOM 819 O O . PRO A 1 101 ? 7.346 11.674 -12.918 1.00 76.62 101 PRO A O 1
ATOM 822 N N . GLN A 1 102 ? 6.038 12.204 -14.655 1.00 64.62 102 GLN A N 1
ATOM 823 C CA . GLN A 1 102 ? 7.152 12.600 -15.509 1.00 64.62 102 GLN A CA 1
ATOM 824 C C . GLN A 1 102 ? 7.678 13.957 -15.033 1.00 64.62 102 GLN A C 1
ATOM 826 O O . GLN A 1 102 ? 6.933 14.932 -15.010 1.00 64.62 102 GLN A O 1
ATOM 831 N N . GLY A 1 103 ? 8.958 14.029 -14.649 1.00 62.19 103 GLY A N 1
ATOM 832 C CA . GLY A 1 103 ? 9.579 15.300 -14.250 1.00 62.19 103 GLY A CA 1
ATOM 833 C C . GLY A 1 103 ? 10.459 15.286 -13.001 1.00 62.19 103 GLY A C 1
ATOM 834 O O . GLY A 1 103 ? 10.849 16.355 -12.557 1.00 62.19 103 GLY A O 1
ATOM 835 N N . LEU A 1 104 ? 10.836 14.124 -12.452 1.00 54.44 104 LEU A N 1
ATOM 836 C CA . LEU A 1 104 ? 11.837 14.049 -11.369 1.00 54.44 104 LEU A CA 1
ATOM 837 C C . LEU A 1 104 ? 13.285 14.303 -11.829 1.00 54.44 104 LEU A C 1
ATOM 839 O O . LEU A 1 104 ? 14.202 14.272 -11.008 1.00 54.44 104 LEU A O 1
ATOM 843 N N . LYS A 1 105 ? 13.513 14.618 -13.115 1.00 45.19 105 LYS A N 1
ATOM 844 C CA . LYS A 1 105 ? 14.735 15.344 -13.473 1.00 45.19 105 LYS A CA 1
ATOM 845 C C . LYS A 1 105 ? 14.679 16.660 -12.692 1.00 45.19 105 LYS A C 1
ATOM 847 O O . LYS A 1 105 ? 13.687 17.373 -12.859 1.00 45.19 105 LYS A O 1
ATOM 852 N N . PRO A 1 106 ? 15.694 17.023 -11.881 1.00 38.88 106 PRO A N 1
ATOM 853 C CA . PRO A 1 106 ? 15.800 18.415 -11.467 1.00 38.88 106 PRO A CA 1
ATOM 854 C C . PRO A 1 106 ? 15.657 19.263 -12.737 1.00 38.88 106 PRO A C 1
ATOM 856 O O . PRO A 1 106 ? 16.101 18.802 -13.803 1.00 38.88 106 PRO A O 1
ATOM 859 N N . PRO A 1 107 ? 15.038 20.460 -12.681 1.00 41.34 107 PRO A N 1
ATOM 860 C CA . PRO A 1 107 ? 15.195 21.396 -13.777 1.00 41.34 107 PRO A CA 1
ATOM 861 C C . PRO A 1 107 ? 16.686 21.387 -14.066 1.00 41.34 107 PRO A C 1
ATOM 863 O O . PRO A 1 107 ? 17.481 21.553 -13.135 1.00 41.34 107 PRO A O 1
ATOM 866 N N . LEU A 1 108 ? 17.069 21.060 -15.302 1.00 43.81 108 LEU A N 1
ATOM 867 C CA . LEU A 1 108 ? 18.402 21.387 -15.764 1.00 43.81 108 LEU A CA 1
ATOM 868 C C . LEU A 1 108 ? 18.486 22.876 -15.472 1.00 43.81 108 LEU A C 1
ATOM 870 O O . LEU A 1 108 ? 17.883 23.681 -16.181 1.00 43.81 108 LEU A O 1
ATOM 874 N N . ALA A 1 109 ? 19.124 23.220 -14.352 1.00 42.00 109 ALA A N 1
ATOM 875 C CA . ALA A 1 109 ? 19.649 24.536 -14.149 1.00 42.00 109 ALA A CA 1
ATOM 876 C C . ALA A 1 109 ? 20.450 24.719 -15.421 1.00 42.00 109 ALA A C 1
ATOM 878 O O . ALA A 1 109 ? 21.402 23.975 -15.670 1.00 42.00 109 ALA A O 1
ATOM 879 N N . VAL A 1 110 ? 19.937 25.581 -16.295 1.00 38.69 110 VAL A N 1
ATOM 880 C CA . VAL A 1 110 ? 20.692 26.092 -17.415 1.00 38.69 110 VAL A CA 1
ATOM 881 C C . VAL A 1 110 ? 21.976 26.553 -16.753 1.00 38.69 110 VAL A C 1
ATOM 883 O O . VAL A 1 110 ? 21.964 27.515 -15.985 1.00 38.69 110 VAL A O 1
ATOM 886 N N . MET A 1 111 ? 23.035 25.762 -16.918 1.00 37.12 111 MET A N 1
ATOM 887 C CA . MET A 1 111 ? 24.359 26.137 -16.480 1.00 37.12 111 MET A CA 1
ATOM 888 C C . MET A 1 111 ? 24.733 27.291 -17.392 1.00 37.12 111 MET A C 1
ATOM 890 O O . MET A 1 111 ? 25.263 27.103 -18.478 1.00 37.12 111 MET A O 1
ATOM 894 N N . ALA A 1 112 ? 24.344 28.491 -16.972 1.00 39.16 112 ALA A N 1
ATOM 895 C CA . ALA A 1 112 ? 25.155 29.653 -17.216 1.00 39.16 112 ALA A CA 1
ATOM 896 C C . ALA A 1 112 ? 26.462 29.397 -16.465 1.00 39.16 112 ALA A C 1
ATOM 898 O O . ALA A 1 112 ? 26.452 29.073 -15.274 1.00 39.16 112 ALA A O 1
ATOM 899 N N . ASP A 1 113 ? 27.553 29.456 -17.217 1.00 47.19 113 ASP A N 1
ATOM 900 C CA . ASP A 1 113 ? 28.913 29.201 -16.779 1.00 47.19 113 ASP A CA 1
ATOM 901 C C . ASP A 1 113 ? 29.210 29.793 -15.397 1.00 47.19 113 ASP A C 1
ATOM 903 O O . ASP A 1 113 ? 29.135 30.999 -15.163 1.00 47.19 113 ASP A O 1
ATOM 907 N N . GLY A 1 114 ? 29.592 28.911 -14.481 1.00 36.41 114 GLY A N 1
ATOM 908 C CA . GLY A 1 114 ? 30.008 29.258 -13.133 1.00 36.41 114 GLY A CA 1
ATOM 909 C C . GLY A 1 114 ? 30.788 28.100 -12.541 1.00 36.41 114 GLY A C 1
ATOM 910 O O . GLY A 1 114 ? 30.251 27.300 -11.781 1.00 36.41 114 GLY A O 1
ATOM 911 N N . ALA A 1 115 ? 32.053 27.969 -12.939 1.00 34.50 115 ALA A N 1
ATOM 912 C CA . ALA A 1 115 ? 32.965 26.968 -12.409 1.00 34.50 115 ALA A CA 1
ATOM 913 C C . ALA A 1 115 ? 33.097 27.104 -10.880 1.00 34.50 115 ALA A C 1
ATOM 915 O O . ALA A 1 115 ? 33.776 28.001 -10.382 1.00 34.50 115 ALA A O 1
ATOM 916 N N . ALA A 1 116 ? 32.493 26.180 -10.131 1.00 36.09 116 ALA A N 1
ATOM 917 C CA . ALA A 1 116 ? 32.806 25.966 -8.725 1.00 36.09 116 ALA A CA 1
ATOM 918 C C . ALA A 1 116 ? 33.834 24.831 -8.629 1.00 36.09 116 ALA A C 1
ATOM 920 O O . ALA A 1 116 ? 33.537 23.658 -8.851 1.00 36.09 116 ALA A O 1
ATOM 921 N N . LYS A 1 117 ? 35.081 25.206 -8.349 1.00 37.38 117 LYS A N 1
ATOM 922 C CA . LYS A 1 117 ? 36.218 24.301 -8.175 1.00 37.38 117 LYS A CA 1
ATOM 923 C C . LYS A 1 117 ? 36.016 23.497 -6.882 1.00 37.38 117 LYS A C 1
ATOM 925 O O . LYS A 1 117 ? 36.084 24.067 -5.797 1.00 37.38 117 LYS A O 1
ATOM 930 N N . ALA A 1 118 ? 35.767 22.192 -6.986 1.00 34.66 118 ALA A N 1
ATOM 931 C CA . ALA A 1 118 ? 35.770 21.303 -5.826 1.00 34.66 118 ALA A CA 1
ATOM 932 C C . ALA A 1 118 ? 37.209 21.132 -5.302 1.00 34.66 118 ALA A C 1
ATOM 934 O O . ALA A 1 118 ? 38.146 20.943 -6.082 1.00 34.66 118 ALA A O 1
ATOM 935 N N . ALA A 1 119 ? 37.387 21.235 -3.985 1.00 38.72 119 ALA A N 1
ATOM 936 C CA . ALA A 1 119 ? 38.656 20.970 -3.312 1.00 38.72 119 ALA A CA 1
ATOM 937 C C . ALA A 1 119 ? 38.964 19.456 -3.319 1.00 38.72 119 ALA A C 1
ATOM 939 O O . ALA A 1 119 ? 38.031 18.656 -3.214 1.00 38.72 119 ALA A O 1
ATOM 940 N N . PRO A 1 120 ? 40.238 19.035 -3.439 1.00 35.88 120 PRO A N 1
ATOM 941 C CA . PRO A 1 120 ? 40.577 17.620 -3.466 1.00 35.88 120 PRO A CA 1
ATOM 942 C C . PRO A 1 120 ? 40.434 16.973 -2.082 1.00 35.88 120 PRO A C 1
ATOM 944 O O . PRO A 1 120 ? 40.754 17.575 -1.057 1.00 35.88 120 PRO A O 1
ATOM 947 N N . PHE A 1 121 ? 39.968 15.722 -2.088 1.00 31.94 121 PHE A N 1
ATOM 948 C CA . PHE A 1 121 ? 39.940 14.814 -0.942 1.00 31.94 121 PHE A CA 1
ATOM 949 C C . PHE A 1 121 ? 41.346 14.659 -0.339 1.00 31.94 121 PHE A C 1
ATOM 951 O O . PHE A 1 121 ? 42.300 14.371 -1.061 1.00 31.94 121 PHE A O 1
ATOM 958 N N . GLN A 1 122 ? 41.470 14.825 0.981 1.00 38.94 122 GLN A N 1
ATOM 959 C CA . GLN A 1 122 ? 42.654 14.396 1.723 1.00 38.94 122 GLN A CA 1
ATOM 960 C C . GLN A 1 122 ? 42.479 12.938 2.146 1.00 38.94 122 GLN A C 1
ATOM 962 O O . GLN A 1 122 ? 41.563 12.612 2.899 1.00 38.94 122 GLN A O 1
ATOM 967 N N . ASP A 1 123 ? 43.376 12.086 1.661 1.00 32.75 123 ASP A N 1
ATOM 968 C CA . ASP A 1 123 ? 43.551 10.714 2.121 1.00 32.75 123 ASP A CA 1
ATOM 969 C C . ASP A 1 123 ? 44.407 10.734 3.398 1.00 32.75 123 ASP A C 1
ATOM 971 O O . ASP A 1 123 ? 45.480 11.344 3.421 1.00 32.75 123 ASP A O 1
ATOM 975 N N . LYS A 1 124 ? 43.925 10.127 4.487 1.00 36.28 124 LYS A N 1
ATOM 976 C CA . LYS A 1 124 ? 44.715 9.937 5.711 1.00 36.28 124 LYS A CA 1
ATOM 977 C C . LYS A 1 124 ? 45.040 8.461 5.864 1.00 36.28 124 LYS A C 1
ATOM 979 O O . LYS A 1 124 ? 44.368 7.734 6.590 1.00 36.28 124 LYS A O 1
ATOM 984 N N . SER A 1 125 ? 46.128 8.053 5.226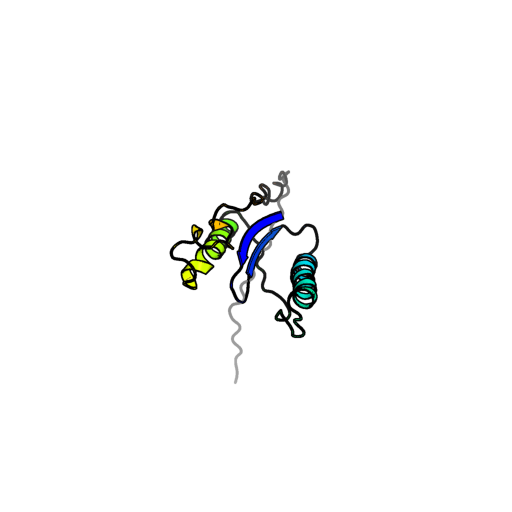 1.00 34.22 125 SER A N 1
ATOM 985 C CA . SER A 1 125 ? 46.848 6.824 5.537 1.00 34.22 125 SER A CA 1
ATOM 986 C C . SER A 1 125 ? 48.129 7.148 6.315 1.00 34.22 125 SER A C 1
ATOM 988 O O . SER A 1 125 ? 49.029 7.784 5.773 1.00 34.22 125 SER A O 1
ATOM 990 N N . GLY A 1 126 ? 48.204 6.654 7.557 1.00 33.56 126 GLY A N 1
ATOM 991 C CA . GLY A 1 126 ? 49.447 6.376 8.285 1.00 33.56 126 GLY A CA 1
ATOM 992 C C . GLY A 1 126 ? 49.944 7.463 9.240 1.00 33.56 126 GLY A C 1
ATOM 993 O O . GLY A 1 126 ? 50.548 8.437 8.807 1.00 33.56 126 GLY A O 1
ATOM 994 N N . ASP A 1 127 ? 49.805 7.219 10.545 1.00 41.44 127 ASP A N 1
ATOM 995 C CA . ASP A 1 127 ? 50.815 7.648 11.514 1.00 41.44 127 ASP A CA 1
ATOM 996 C C . ASP A 1 127 ? 51.187 6.451 12.398 1.00 41.44 127 ASP A C 1
ATOM 998 O O . ASP A 1 127 ? 50.327 5.811 13.008 1.00 41.44 127 ASP A O 1
ATOM 1002 N N . GLN A 1 128 ? 52.473 6.109 12.367 1.00 41.94 128 GLN A N 1
ATOM 1003 C CA . GLN A 1 128 ? 53.096 5.092 13.199 1.00 41.94 128 GLN A CA 1
ATOM 1004 C C . GLN A 1 128 ? 53.508 5.761 14.511 1.00 41.94 128 GLN A C 1
ATOM 1006 O O . GLN A 1 128 ? 54.453 6.545 14.544 1.00 41.94 128 GLN A O 1
ATOM 1011 N N . GLY A 1 129 ? 52.813 5.428 15.598 1.00 38.56 129 GLY A N 1
ATOM 1012 C CA . GLY A 1 129 ? 53.226 5.775 16.954 1.00 38.56 129 GLY A CA 1
ATOM 1013 C C . GLY A 1 129 ? 54.226 4.752 17.485 1.00 38.56 129 GLY A C 1
ATOM 1014 O O . GLY A 1 129 ? 53.893 3.586 17.663 1.00 38.56 129 GLY A O 1
ATOM 1015 N N . ASN A 1 130 ? 55.452 5.215 17.692 1.00 39.50 130 ASN A N 1
ATOM 1016 C CA . ASN A 1 130 ? 56.592 4.525 18.285 1.00 39.50 130 ASN A CA 1
ATOM 1017 C C . ASN A 1 130 ? 56.415 4.418 19.816 1.00 39.50 130 ASN A C 1
ATOM 1019 O O . ASN A 1 130 ? 56.325 5.450 20.480 1.00 39.50 130 ASN A O 1
ATOM 1023 N N . GLU A 1 131 ? 56.392 3.202 20.369 1.00 41.22 131 GLU A N 1
ATOM 1024 C CA . GLU A 1 131 ? 56.517 2.937 21.810 1.00 41.22 131 GLU A CA 1
ATOM 1025 C C . GLU A 1 131 ? 57.892 2.310 22.098 1.00 41.22 131 GLU A C 1
ATOM 1027 O O . GLU A 1 131 ? 58.251 1.273 21.535 1.00 41.22 131 GLU A O 1
ATOM 1032 N N . THR A 1 132 ? 58.641 2.946 22.998 1.00 48.00 132 THR A N 1
ATOM 1033 C CA . THR A 1 132 ? 59.719 2.354 23.808 1.00 48.00 132 THR A CA 1
ATOM 1034 C C . THR A 1 132 ? 59.418 2.632 25.263 1.00 48.00 132 THR A C 1
ATOM 1036 O O . THR A 1 132 ? 59.027 3.793 25.529 1.00 48.00 132 THR A O 1
#

Secondary structure (DSSP, 8-state):
-EEEEEE-SS-EEEEE--SS-HHHHHHHHHHHHHHHHHHHS---S--S-SS-------SHHHHHHHHHHHHHHHHHTTS-SSGGG-TTBGGGS-S--PPP-TT-SPP-----S----PPPPPP---------

pLDDT: mean 83.23, std 23.9, range [31.94, 98.81]

InterPro domains:
  IPR002686 Transposase IS200-like [PF01797] (2-72)
  IPR002686 Transposase IS200-like [SM01321] (1-73)
  IPR036515 Transposase IS200-like superfamily [G3DSA:3.30.70.1290] (1-102)
  IPR036515 Transposase IS200-like superfamily [SSF143422] (2-78)
  IPR052715 REP-associated tyrosine transposase [PTHR36966] (2-87)